Protein AF-A0A7X8VEH6-F1 (afdb_monomer)

Structure (mmCIF, N/CA/C/O backbone):
data_AF-A0A7X8VEH6-F1
#
_entry.id   AF-A0A7X8VEH6-F1
#
loop_
_atom_site.group_PDB
_atom_site.id
_atom_site.type_symbol
_atom_site.label_atom_id
_atom_site.label_alt_id
_atom_site.label_comp_id
_atom_site.label_asym_id
_atom_site.label_entity_id
_atom_site.label_seq_id
_atom_site.pdbx_PDB_ins_code
_atom_site.Cartn_x
_atom_site.Cartn_y
_atom_site.Cartn_z
_atom_site.occupancy
_atom_site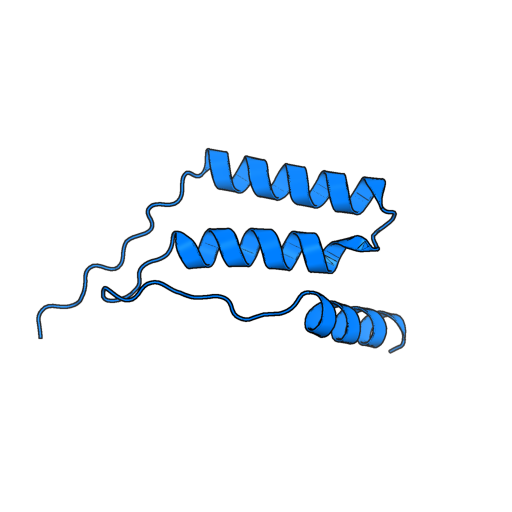.B_iso_or_equiv
_atom_site.auth_seq_id
_atom_site.auth_comp_id
_atom_site.auth_asym_id
_atom_site.auth_atom_id
_atom_site.pdbx_PDB_model_num
ATOM 1 N N . MET A 1 1 ? -29.551 -1.753 19.217 1.00 54.62 1 MET A N 1
ATOM 2 C CA . MET A 1 1 ? -28.461 -2.751 19.151 1.00 54.62 1 MET A CA 1
ATOM 3 C C . MET A 1 1 ? -27.192 -2.009 19.527 1.00 54.62 1 MET A C 1
ATOM 5 O O . MET A 1 1 ? -27.024 -0.923 18.983 1.00 54.62 1 MET A O 1
ATOM 9 N N . PRO A 1 2 ? -26.396 -2.470 20.506 1.00 52.69 2 PRO A N 1
ATOM 10 C CA . PRO A 1 2 ? -25.153 -1.784 20.854 1.00 52.69 2 PRO A CA 1
ATOM 11 C C . PRO A 1 2 ? -24.280 -1.777 19.595 1.00 52.69 2 PRO A C 1
ATOM 13 O O . PRO A 1 2 ? -24.090 -2.830 18.990 1.00 52.69 2 PRO A O 1
ATOM 16 N N . GLY A 1 3 ? -23.901 -0.584 19.130 1.00 60.44 3 GLY A N 1
ATOM 17 C CA . GLY A 1 3 ? -23.136 -0.418 17.895 1.00 60.44 3 GLY A CA 1
ATOM 18 C C . GLY A 1 3 ? -21.837 -1.200 18.001 1.00 60.44 3 GLY A C 1
ATOM 19 O O . GLY A 1 3 ? -21.157 -1.109 19.022 1.00 60.44 3 GLY A O 1
ATOM 20 N N . GLY A 1 4 ? -21.524 -2.018 16.998 1.00 66.12 4 GLY A N 1
ATOM 21 C CA . GLY A 1 4 ? -20.265 -2.734 16.978 1.00 66.12 4 GLY A CA 1
ATOM 22 C C . GLY A 1 4 ? -19.129 -1.720 16.954 1.00 66.12 4 GLY A C 1
ATOM 23 O O . GLY A 1 4 ? -19.067 -0.856 16.077 1.00 66.12 4 GLY A O 1
ATOM 24 N N . GLU A 1 5 ? -18.238 -1.815 17.935 1.00 72.44 5 GLU A N 1
ATOM 25 C CA . GLU A 1 5 ? -17.014 -1.024 17.980 1.00 72.44 5 GLU A CA 1
ATOM 26 C C . GLU A 1 5 ? -16.291 -1.179 16.633 1.00 72.44 5 GLU A C 1
ATOM 28 O O . GLU A 1 5 ? -15.985 -2.291 16.187 1.00 72.44 5 GLU A O 1
ATOM 33 N N . SER A 1 6 ? -16.092 -0.060 15.939 1.00 73.56 6 SER A N 1
ATOM 34 C CA . SER A 1 6 ? -15.304 -0.020 14.712 1.00 73.56 6 SER A CA 1
ATOM 35 C C . SER A 1 6 ? -13.896 0.381 15.105 1.00 73.56 6 SER A C 1
ATOM 37 O O . SER A 1 6 ? -13.680 1.498 15.569 1.00 73.56 6 SER A O 1
ATOM 39 N N . TYR A 1 7 ? -12.950 -0.539 14.962 1.00 77.31 7 TYR A N 1
ATOM 40 C CA . TYR A 1 7 ? -11.570 -0.319 15.360 1.00 77.31 7 TYR A CA 1
ATOM 41 C C . TYR A 1 7 ? -10.617 -0.749 14.251 1.00 77.31 7 TYR A C 1
ATOM 43 O O . TYR A 1 7 ? -10.871 -1.667 13.463 1.00 77.31 7 TYR A O 1
ATOM 51 N N . PHE A 1 8 ? -9.507 -0.030 14.182 1.00 79.50 8 PHE A N 1
ATOM 52 C CA . PHE A 1 8 ? -8.431 -0.287 13.250 1.00 79.50 8 PHE A CA 1
ATOM 53 C C . PHE A 1 8 ? -7.199 -0.689 14.056 1.00 79.50 8 PHE A C 1
ATOM 55 O O . PHE A 1 8 ? -6.593 0.143 14.723 1.00 79.50 8 PHE A O 1
ATOM 62 N N . ASP A 1 9 ? -6.839 -1.969 13.990 1.00 78.56 9 ASP A N 1
ATOM 63 C CA . ASP A 1 9 ? -5.681 -2.551 14.693 1.00 78.56 9 ASP A CA 1
ATOM 64 C C . ASP A 1 9 ? -4.390 -2.468 13.853 1.00 78.56 9 ASP A C 1
ATOM 66 O O . ASP A 1 9 ? -3.381 -3.116 14.136 1.00 78.56 9 ASP A O 1
ATOM 70 N N . GLY A 1 10 ? -4.415 -1.713 12.751 1.00 76.25 10 GLY A N 1
ATOM 71 C CA . GLY A 1 10 ? -3.292 -1.610 11.828 1.00 76.25 10 GLY A CA 1
ATOM 72 C C . GLY A 1 10 ? -2.189 -0.698 12.357 1.00 76.25 10 GLY A C 1
ATOM 73 O O . GLY A 1 10 ? -2.401 0.488 12.602 1.00 76.25 10 GLY A O 1
ATOM 74 N N . GLY A 1 11 ? -0.970 -1.230 12.462 1.00 83.31 11 GLY A N 1
ATOM 75 C CA . GLY A 1 11 ? 0.211 -0.433 12.781 1.00 83.31 11 GLY A CA 1
ATOM 76 C C . GLY A 1 11 ? 0.606 0.484 11.619 1.00 83.31 11 GLY A C 1
ATOM 77 O O . GLY A 1 11 ? 0.876 0.016 10.513 1.00 83.31 11 GLY A O 1
ATOM 78 N N . LEU A 1 12 ? 0.720 1.788 11.880 1.00 78.19 12 LEU A N 1
ATOM 79 C CA . LEU A 1 12 ? 1.100 2.808 10.888 1.00 78.19 12 LEU A CA 1
ATOM 80 C C . LEU A 1 12 ? 2.471 2.507 10.244 1.00 78.19 12 LEU A C 1
ATOM 82 O O . LEU A 1 12 ? 2.639 2.592 9.030 1.00 78.19 12 LEU A O 1
ATOM 86 N N . LEU A 1 13 ? 3.425 2.031 11.051 1.00 82.75 13 LEU A N 1
ATOM 87 C CA . LEU A 1 13 ? 4.744 1.544 10.617 1.00 82.75 13 LEU A CA 1
ATOM 88 C C . LEU A 1 13 ? 4.659 0.360 9.645 1.00 82.75 13 LEU A C 1
ATOM 90 O O . LEU A 1 13 ? 5.441 0.253 8.703 1.00 82.75 13 LEU A O 1
ATOM 94 N N . GLN A 1 14 ? 3.697 -0.528 9.870 1.00 81.94 14 GLN A N 1
ATOM 95 C CA . GLN A 1 14 ? 3.496 -1.722 9.062 1.00 81.94 14 GLN A CA 1
ATOM 96 C C . GLN A 1 14 ? 2.877 -1.351 7.708 1.00 81.94 14 GLN A C 1
ATOM 98 O O . GLN A 1 14 ? 3.304 -1.866 6.678 1.00 81.94 14 GLN A O 1
ATOM 103 N N . LEU A 1 15 ? 1.953 -0.384 7.701 1.00 82.25 15 LEU A N 1
ATOM 104 C CA . LEU A 1 15 ? 1.366 0.208 6.496 1.00 82.25 15 LEU A CA 1
ATOM 105 C C . LEU A 1 15 ? 2.442 0.887 5.632 1.00 82.25 15 LEU A C 1
ATOM 107 O O . LEU A 1 15 ? 2.520 0.645 4.428 1.00 82.25 15 LEU A O 1
ATOM 111 N N . ILE A 1 16 ? 3.337 1.656 6.262 1.00 85.19 16 ILE A N 1
ATOM 112 C CA . ILE A 1 16 ? 4.498 2.270 5.600 1.00 85.19 16 ILE A CA 1
ATOM 113 C C . ILE A 1 16 ? 5.425 1.193 5.017 1.00 85.19 16 ILE A C 1
ATOM 115 O O . ILE A 1 16 ? 5.820 1.298 3.857 1.00 85.19 16 ILE A O 1
ATOM 119 N N . GLY A 1 17 ? 5.725 0.131 5.771 1.00 86.75 17 GLY A N 1
ATOM 120 C CA . GLY A 1 17 ? 6.547 -0.985 5.296 1.00 86.75 17 GLY A CA 1
ATOM 121 C C . GLY A 1 17 ? 5.956 -1.684 4.068 1.00 86.75 17 GLY A C 1
ATOM 122 O O . GLY A 1 17 ? 6.659 -1.887 3.080 1.00 86.75 17 GLY A O 1
ATOM 123 N N . TRP A 1 18 ? 4.655 -1.991 4.085 1.00 84.38 18 TRP A N 1
ATOM 124 C CA . TRP A 1 18 ? 3.959 -2.587 2.938 1.00 84.38 18 TRP A CA 1
ATOM 125 C C . TRP A 1 18 ? 3.900 -1.653 1.730 1.0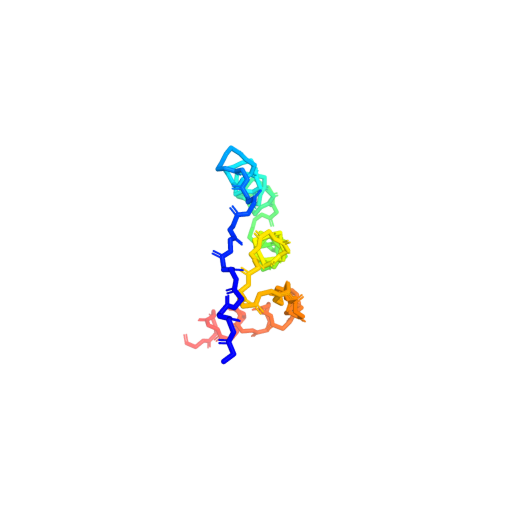0 84.38 18 TRP A C 1
ATOM 127 O O . TRP A 1 18 ? 4.054 -2.116 0.602 1.00 84.38 18 TRP A O 1
ATOM 137 N N . SER A 1 19 ? 3.720 -0.351 1.954 1.00 81.62 19 SER A N 1
ATOM 138 C CA . SER A 1 19 ? 3.715 0.654 0.890 1.00 81.62 19 SER A CA 1
ATOM 139 C C . SER A 1 19 ? 5.082 0.774 0.213 1.00 81.62 19 SER A C 1
ATOM 141 O O . SER A 1 19 ? 5.173 0.706 -1.012 1.00 81.62 19 SER A O 1
ATOM 143 N N . ILE A 1 20 ? 6.164 0.839 0.996 1.00 86.88 20 ILE A N 1
ATOM 144 C CA . ILE A 1 20 ? 7.540 0.869 0.479 1.00 86.88 20 ILE A CA 1
ATOM 145 C C . ILE A 1 20 ? 7.861 -0.424 -0.271 1.00 86.88 20 ILE A C 1
ATOM 147 O O . ILE A 1 20 ? 8.439 -0.373 -1.352 1.00 86.88 20 ILE A O 1
ATOM 151 N N . LEU A 1 21 ? 7.464 -1.580 0.262 1.00 86.12 21 LEU A N 1
ATOM 152 C CA . LEU A 1 21 ? 7.708 -2.872 -0.378 1.00 86.12 21 LEU A CA 1
ATOM 153 C C . LEU A 1 21 ? 6.929 -2.990 -1.694 1.00 86.12 21 LEU A C 1
ATOM 155 O O . LEU A 1 21 ? 7.490 -3.400 -2.706 1.00 86.12 21 LEU A O 1
ATOM 159 N N . GLY A 1 22 ? 5.669 -2.552 -1.712 1.00 84.19 22 GLY A N 1
ATOM 160 C CA . GLY A 1 22 ? 4.860 -2.475 -2.925 1.00 84.19 22 GLY A CA 1
ATOM 161 C C . GLY A 1 22 ? 5.451 -1.525 -3.969 1.00 84.19 22 GLY A C 1
ATOM 162 O O . GLY A 1 22 ? 5.523 -1.873 -5.149 1.00 84.19 22 GLY A O 1
ATOM 163 N N . PHE A 1 23 ? 5.941 -0.362 -3.541 1.00 81.25 23 PHE A N 1
ATOM 164 C CA . PHE A 1 23 ? 6.626 0.598 -4.403 1.00 81.25 23 PHE A CA 1
ATOM 165 C C . PHE A 1 23 ? 7.925 0.021 -4.974 1.00 81.25 23 PHE A C 1
ATOM 167 O O . PHE A 1 23 ? 8.145 0.079 -6.180 1.00 81.25 23 PHE A O 1
ATOM 174 N N . LEU A 1 24 ? 8.746 -0.611 -4.139 1.00 85.50 24 LEU A N 1
ATOM 175 C CA . LEU A 1 24 ? 10.017 -1.207 -4.539 1.00 85.50 24 LEU A CA 1
ATOM 176 C C . LEU A 1 24 ? 9.799 -2.351 -5.533 1.00 85.50 24 LEU A C 1
ATOM 178 O O . LEU A 1 24 ? 10.446 -2.383 -6.575 1.00 85.50 24 LEU A O 1
ATOM 182 N N . VAL A 1 25 ? 8.821 -3.227 -5.286 1.00 83.62 25 VAL A N 1
ATOM 183 C CA . VAL A 1 25 ? 8.422 -4.278 -6.237 1.00 83.62 25 VAL A CA 1
ATOM 184 C C . VAL A 1 25 ? 7.938 -3.673 -7.552 1.00 83.62 25 VAL A C 1
ATOM 186 O O . VAL A 1 25 ? 8.323 -4.150 -8.617 1.00 83.62 25 VAL A O 1
ATOM 189 N N . THR A 1 26 ? 7.133 -2.612 -7.501 1.00 81.94 26 THR A N 1
ATOM 190 C CA . THR A 1 26 ? 6.635 -1.922 -8.699 1.00 81.94 26 THR A CA 1
ATOM 191 C C . THR A 1 26 ? 7.781 -1.348 -9.529 1.00 81.94 26 THR A C 1
ATOM 193 O O . THR A 1 26 ? 7.839 -1.582 -10.733 1.00 81.94 26 THR A O 1
ATOM 196 N N . VAL A 1 27 ? 8.715 -0.637 -8.895 1.00 82.31 27 VAL A N 1
ATOM 197 C CA . VAL A 1 27 ? 9.866 -0.017 -9.566 1.00 82.31 27 VAL A CA 1
ATOM 198 C C . VAL A 1 27 ? 10.816 -1.083 -10.114 1.00 82.31 27 VAL A C 1
ATOM 200 O O . VAL A 1 27 ? 11.202 -1.011 -11.277 1.00 82.31 27 VAL A O 1
ATOM 203 N N . CYS A 1 28 ? 11.133 -2.118 -9.330 1.00 82.12 28 CYS A N 1
ATOM 204 C CA . CYS A 1 28 ? 12.002 -3.214 -9.766 1.00 82.12 28 CYS A CA 1
ATOM 205 C C . CYS A 1 28 ? 11.411 -4.038 -10.919 1.00 82.12 28 CYS A C 1
ATOM 207 O O . CYS A 1 28 ? 12.167 -4.605 -11.702 1.00 82.12 28 CYS A O 1
ATOM 209 N N . THR A 1 29 ? 10.082 -4.114 -11.041 1.00 78.56 29 THR A N 1
ATOM 210 C CA . THR A 1 29 ? 9.399 -4.854 -12.119 1.00 78.56 29 THR A CA 1
ATOM 211 C C . THR A 1 29 ? 8.969 -3.968 -13.289 1.00 78.56 29 THR A C 1
ATOM 213 O O . THR A 1 29 ? 8.185 -4.419 -14.123 1.00 78.56 29 THR A O 1
ATOM 216 N N . PHE A 1 30 ? 9.452 -2.719 -13.373 1.00 78.25 30 PHE A N 1
ATOM 217 C CA . PHE A 1 30 ? 9.053 -1.756 -14.412 1.00 78.25 30 PHE A CA 1
ATOM 218 C C . PHE A 1 30 ? 7.524 -1.570 -14.513 1.00 78.25 30 PHE A C 1
ATOM 220 O O . PHE A 1 30 ? 6.961 -1.436 -15.595 1.00 78.25 30 PHE A O 1
ATOM 227 N N . GLY A 1 31 ? 6.823 -1.588 -13.377 1.00 71.00 31 GLY A N 1
ATOM 228 C CA . GLY A 1 31 ? 5.377 -1.362 -13.307 1.00 71.00 31 GLY A CA 1
ATOM 229 C C . GLY A 1 31 ? 4.507 -2.593 -13.576 1.00 71.00 31 GLY A C 1
ATOM 230 O O . GLY A 1 31 ? 3.306 -2.538 -13.322 1.00 71.00 31 GLY A O 1
ATOM 231 N N . ILE A 1 32 ? 5.081 -3.725 -13.997 1.00 71.69 32 ILE A N 1
ATOM 232 C CA . ILE A 1 32 ? 4.324 -4.946 -14.333 1.00 71.69 32 ILE A CA 1
ATOM 233 C C . ILE A 1 32 ? 3.571 -5.494 -13.110 1.00 71.69 32 ILE A C 1
ATOM 235 O O . ILE A 1 32 ? 2.424 -5.926 -13.220 1.00 71.69 32 ILE A O 1
ATOM 239 N N . CYS A 1 33 ? 4.176 -5.432 -11.921 1.00 77.88 33 CYS A N 1
ATOM 240 C CA . CYS A 1 33 ? 3.560 -5.927 -10.686 1.00 77.88 33 CYS A CA 1
ATOM 241 C C . CYS A 1 33 ? 2.829 -4.845 -9.872 1.00 77.88 33 CYS A C 1
ATOM 243 O O . CYS A 1 33 ? 2.430 -5.110 -8.736 1.00 77.88 33 CYS A O 1
ATOM 245 N N . TYR A 1 34 ? 2.603 -3.651 -10.428 1.00 77.25 34 TYR A N 1
ATOM 246 C CA . TYR A 1 34 ? 1.876 -2.571 -9.751 1.00 77.25 34 TYR A CA 1
ATOM 247 C C . TYR A 1 34 ? 0.497 -2.985 -9.192 1.00 77.25 34 TYR A C 1
ATOM 249 O O . TYR A 1 34 ? 0.254 -2.795 -7.996 1.00 77.25 34 TYR A O 1
ATOM 257 N N . PRO A 1 35 ? -0.406 -3.617 -9.973 1.00 78.88 35 PRO A N 1
ATOM 258 C CA . PRO A 1 35 ? -1.714 -4.017 -9.449 1.00 78.88 35 PRO A CA 1
ATOM 259 C C . PRO A 1 35 ? -1.621 -5.108 -8.379 1.00 78.88 35 PRO A C 1
ATOM 261 O O . PRO A 1 35 ? -2.472 -5.185 -7.494 1.00 78.88 35 PRO A O 1
ATOM 264 N N . TRP A 1 36 ? -0.575 -5.936 -8.418 1.00 80.25 36 TRP A N 1
ATOM 265 C CA . TRP A 1 36 ? -0.329 -6.941 -7.390 1.00 80.25 36 TRP A CA 1
ATOM 266 C C . TRP A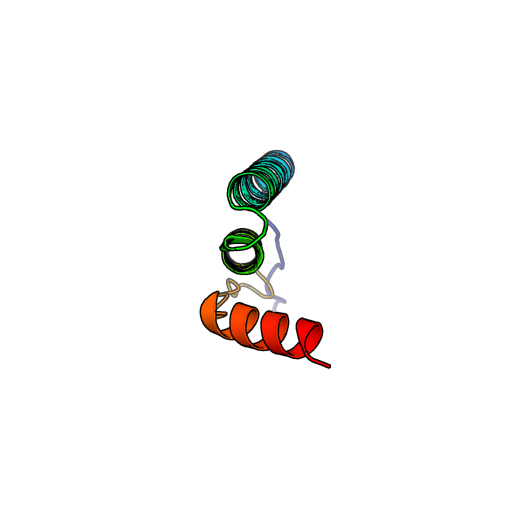 1 36 ? 0.095 -6.304 -6.064 1.00 80.25 36 TRP A C 1
ATOM 268 O O . TRP A 1 36 ? -0.453 -6.659 -5.018 1.00 80.25 36 TRP A O 1
ATOM 278 N N . ALA A 1 37 ? 0.993 -5.314 -6.110 1.00 83.50 37 ALA A N 1
ATOM 279 C CA . ALA A 1 37 ? 1.398 -4.533 -4.944 1.00 83.50 37 ALA A CA 1
ATOM 280 C C . ALA A 1 37 ? 0.202 -3.807 -4.299 1.00 83.50 37 ALA A C 1
ATOM 282 O O . ALA A 1 37 ? 0.009 -3.896 -3.086 1.00 83.50 37 ALA A O 1
ATOM 283 N N . ILE A 1 38 ? -0.656 -3.174 -5.106 1.00 81.88 38 ILE A N 1
ATOM 284 C CA . ILE A 1 38 ? -1.881 -2.516 -4.626 1.00 81.88 38 ILE A CA 1
ATOM 285 C C . ILE A 1 38 ? -2.818 -3.517 -3.953 1.00 81.88 38 ILE A C 1
ATOM 287 O O . ILE A 1 38 ? -3.220 -3.305 -2.809 1.00 81.88 38 ILE A O 1
ATOM 291 N N . CYS A 1 39 ? -3.154 -4.624 -4.623 1.00 84.06 39 CYS A N 1
ATOM 292 C CA . CYS A 1 39 ? -4.044 -5.627 -4.039 1.00 84.06 39 CYS A CA 1
ATOM 293 C C . CYS A 1 39 ? -3.490 -6.185 -2.724 1.00 84.06 39 CYS A C 1
ATOM 295 O O . CYS A 1 39 ? -4.263 -6.502 -1.823 1.00 84.06 39 CYS A O 1
ATOM 297 N N . MET A 1 40 ? -2.168 -6.289 -2.582 1.00 83.12 40 MET A N 1
ATOM 298 C CA . MET A 1 40 ? -1.539 -6.738 -1.346 1.00 83.12 40 MET A CA 1
ATOM 299 C C . MET A 1 40 ? -1.711 -5.737 -0.196 1.00 83.12 40 MET A C 1
ATOM 301 O O . MET A 1 40 ? -2.116 -6.153 0.892 1.00 83.12 40 MET A O 1
ATOM 305 N N . ILE A 1 41 ? -1.468 -4.444 -0.442 1.00 84.12 41 ILE A N 1
ATOM 306 C CA . ILE A 1 41 ? -1.634 -3.366 0.550 1.00 84.12 41 ILE A CA 1
ATOM 307 C C . ILE A 1 41 ? -3.100 -3.271 0.987 1.00 84.12 41 ILE A C 1
ATOM 309 O O . ILE A 1 41 ? -3.392 -3.377 2.176 1.00 84.12 41 ILE A O 1
ATOM 313 N N . TYR A 1 42 ? -4.035 -3.206 0.034 1.00 82.88 42 TYR A N 1
ATOM 314 C CA . TYR A 1 42 ? -5.474 -3.142 0.325 1.00 82.88 42 TYR A CA 1
ATOM 315 C C . TYR A 1 42 ? -5.977 -4.379 1.075 1.00 82.88 42 TYR A C 1
ATOM 317 O O . TYR A 1 42 ? -6.808 -4.287 1.977 1.00 82.88 42 TYR A O 1
ATOM 325 N N . ARG A 1 43 ? -5.455 -5.567 0.752 1.00 83.81 43 ARG A N 1
ATOM 326 C CA . ARG A 1 43 ? -5.796 -6.799 1.473 1.00 83.81 43 ARG A CA 1
ATOM 327 C C . ARG A 1 43 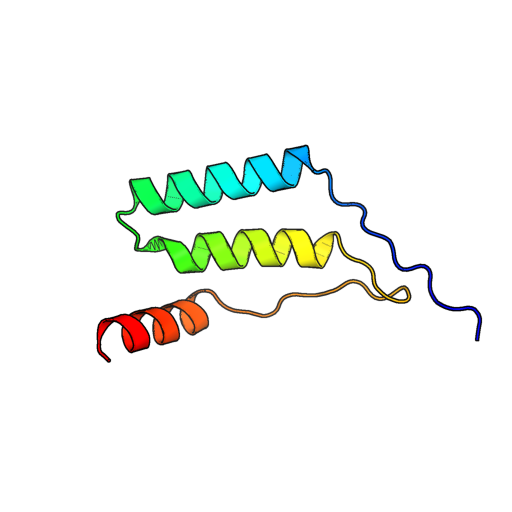? -5.218 -6.828 2.885 1.00 83.81 43 ARG A C 1
ATOM 329 O O . ARG A 1 43 ? -5.775 -7.500 3.757 1.00 83.81 43 ARG A O 1
ATOM 336 N N . TRP A 1 44 ? -4.080 -6.182 3.115 1.00 84.88 44 TRP A N 1
ATOM 337 C CA . TRP A 1 44 ? -3.529 -6.013 4.455 1.00 84.88 44 TRP A CA 1
ATOM 338 C C . TRP A 1 44 ? -4.379 -5.025 5.265 1.00 84.88 44 TRP A C 1
ATOM 340 O O . TRP A 1 44 ? -4.797 -5.374 6.368 1.00 84.88 44 TRP A O 1
ATOM 350 N N . GLU A 1 45 ? -4.731 -3.877 4.689 1.00 83.38 45 GLU A N 1
ATOM 351 C CA . GLU A 1 45 ? -5.552 -2.837 5.320 1.00 83.38 45 GLU A CA 1
ATOM 352 C C . GLU A 1 45 ? -6.959 -3.340 5.668 1.00 83.38 45 GLU A C 1
ATOM 354 O O . GLU A 1 45 ? -7.384 -3.244 6.820 1.00 83.38 45 GLU A O 1
ATOM 359 N N . ALA A 1 46 ? -7.642 -4.000 4.727 1.00 84.12 46 ALA A N 1
ATOM 360 C CA . ALA A 1 46 ? -8.954 -4.603 4.967 1.00 84.12 46 ALA A CA 1
ATOM 361 C C . ALA A 1 46 ? -8.912 -5.606 6.132 1.00 84.12 46 ALA A C 1
ATOM 363 O O . ALA A 1 46 ? -9.794 -5.620 6.983 1.00 84.12 46 ALA A O 1
ATOM 364 N N . ARG A 1 47 ? -7.839 -6.399 6.244 1.00 80.81 47 ARG A N 1
ATOM 365 C CA . ARG A 1 47 ? -7.680 -7.347 7.356 1.00 80.81 47 ARG A CA 1
ATOM 366 C C . ARG A 1 47 ? -7.425 -6.681 8.705 1.00 80.81 47 ARG A C 1
ATOM 368 O O . ARG A 1 47 ? -7.668 -7.339 9.714 1.00 80.81 47 ARG A O 1
ATOM 375 N N . HIS A 1 48 ? -6.936 -5.450 8.748 1.00 82.69 48 HIS A N 1
ATOM 376 C CA . HIS A 1 48 ? -6.722 -4.712 9.999 1.00 82.69 48 HIS A CA 1
ATOM 377 C C . HIS A 1 48 ? -7.855 -3.731 10.307 1.00 82.69 48 HIS A C 1
ATOM 379 O O . HIS A 1 48 ? -7.832 -3.084 11.349 1.00 82.69 48 HIS A O 1
ATOM 385 N N . THR A 1 49 ? -8.868 -3.669 9.441 1.00 82.06 49 THR A N 1
ATOM 386 C CA . THR A 1 49 ? -10.051 -2.834 9.624 1.00 82.06 49 THR A CA 1
ATOM 387 C C . THR A 1 49 ? -11.238 -3.700 10.038 1.00 82.06 49 THR A C 1
ATOM 389 O O . THR A 1 49 ? -11.673 -4.590 9.296 1.00 82.06 49 THR A O 1
ATOM 392 N N . VAL A 1 50 ? -11.776 -3.442 11.227 1.00 80.62 50 VAL A N 1
ATOM 393 C CA . VAL A 1 50 ? -13.021 -4.041 11.715 1.00 80.62 50 VAL A CA 1
ATOM 394 C C . VAL A 1 50 ? -14.060 -2.932 11.793 1.00 80.62 50 VAL A C 1
ATOM 396 O O . VAL A 1 50 ? -13.872 -1.950 12.503 1.00 80.62 50 VAL A O 1
ATOM 399 N N . ILE A 1 51 ? -15.149 -3.077 11.042 1.00 80.12 51 ILE A N 1
ATOM 400 C CA . ILE A 1 51 ? -16.264 -2.126 11.039 1.00 80.12 51 ILE A CA 1
ATOM 401 C C . ILE A 1 51 ? -17.473 -2.851 11.606 1.00 80.12 51 ILE A C 1
ATOM 403 O O . ILE A 1 51 ? -17.846 -3.908 11.097 1.00 80.12 51 ILE A O 1
ATOM 407 N N . ASP A 1 52 ? -18.079 -2.294 12.652 1.00 81.56 52 ASP A N 1
ATOM 408 C CA . ASP A 1 52 ? -19.286 -2.850 13.277 1.00 81.56 52 ASP A CA 1
ATOM 409 C C . ASP A 1 52 ? -19.109 -4.328 13.698 1.00 81.56 52 ASP A C 1
ATOM 411 O O . ASP A 1 52 ? -19.950 -5.191 13.444 1.00 81.56 52 ASP A O 1
ATOM 415 N N . GLY A 1 53 ? -17.937 -4.663 14.259 1.00 75.75 53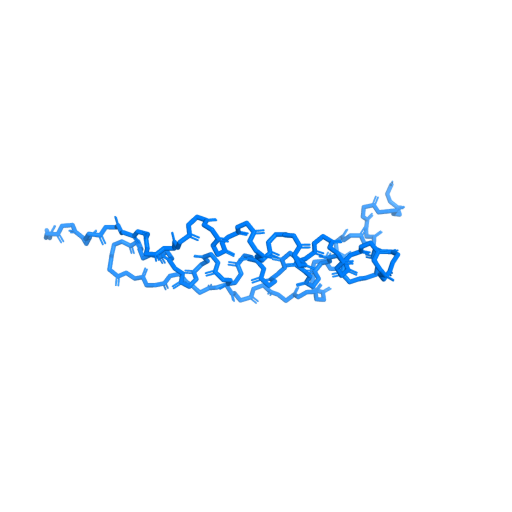 GLY A N 1
ATOM 416 C CA . GLY A 1 53 ? -17.568 -6.036 14.634 1.00 75.75 53 GLY A CA 1
ATOM 417 C C . GLY A 1 53 ? -17.331 -7.004 13.461 1.00 75.75 53 GLY A C 1
ATOM 418 O O . GLY A 1 53 ? -17.041 -8.181 13.685 1.00 75.75 53 GLY A O 1
ATOM 419 N N . LYS A 1 54 ? -17.418 -6.547 12.204 1.00 78.50 54 LYS A N 1
ATOM 420 C CA . LYS A 1 54 ? -17.161 -7.354 11.003 1.00 78.50 54 LYS A CA 1
ATOM 421 C C . LYS A 1 54 ? -15.806 -7.002 10.408 1.00 78.50 54 LYS A C 1
ATOM 423 O O . LYS A 1 54 ? -15.509 -5.849 10.101 1.00 78.50 54 LYS A O 1
ATOM 428 N N . ARG A 1 55 ? -14.977 -8.024 10.206 1.00 77.25 55 ARG A N 1
ATOM 429 C CA . ARG A 1 55 ? -13.662 -7.870 9.581 1.00 77.25 55 ARG A CA 1
ATOM 430 C C . ARG A 1 55 ? -13.824 -7.690 8.077 1.00 77.25 55 ARG A C 1
ATOM 432 O O . ARG A 1 55 ? -14.435 -8.538 7.422 1.00 77.25 55 ARG A O 1
ATOM 439 N N . LEU A 1 56 ? -13.266 -6.615 7.527 1.00 80.56 56 LEU A N 1
ATOM 440 C CA . LEU A 1 56 ? -13.302 -6.399 6.086 1.00 80.56 56 LEU A CA 1
ATOM 441 C C . LEU A 1 56 ? -12.445 -7.457 5.375 1.00 80.56 56 LEU A C 1
ATOM 443 O O . LEU A 1 56 ? -11.325 -7.784 5.775 1.00 80.56 56 LEU A O 1
ATOM 447 N N . ARG A 1 57 ? -12.984 -8.018 4.292 1.00 77.06 57 ARG A N 1
ATOM 448 C CA . ARG A 1 57 ? -12.264 -8.950 3.423 1.00 77.06 57 ARG A CA 1
ATOM 449 C C . ARG A 1 57 ? -12.199 -8.358 2.029 1.00 77.06 57 ARG A C 1
ATOM 451 O O . ARG A 1 57 ? -13.220 -8.110 1.401 1.00 77.06 57 ARG A O 1
ATOM 458 N N . PHE A 1 58 ? -10.979 -8.155 1.552 1.00 80.19 58 PHE A N 1
ATOM 459 C CA . PHE A 1 58 ? -10.740 -7.762 0.175 1.00 80.19 58 PHE A CA 1
ATOM 460 C C . PHE A 1 58 ? -10.682 -9.016 -0.707 1.00 80.19 58 PHE A C 1
ATOM 462 O O . PHE A 1 58 ? -9.791 -9.851 -0.527 1.00 80.19 58 PHE A O 1
ATOM 469 N N . ASP A 1 59 ? -11.638 -9.145 -1.629 1.00 77.12 59 ASP A N 1
ATOM 470 C CA . ASP A 1 59 ? -11.702 -10.211 -2.648 1.00 77.12 59 ASP A CA 1
ATOM 471 C C . ASP A 1 59 ? -11.168 -9.746 -4.020 1.00 77.12 59 ASP A C 1
ATOM 473 O O . ASP A 1 59 ? -11.192 -10.471 -5.011 1.00 77.12 59 ASP A O 1
ATOM 477 N N . GLY A 1 60 ? -10.658 -8.511 -4.098 1.00 72.69 60 GLY A N 1
ATOM 478 C CA . GLY A 1 60 ? -10.115 -7.968 -5.337 1.00 72.69 60 GLY A CA 1
ATOM 479 C C . GLY A 1 60 ? -8.889 -8.752 -5.810 1.00 72.69 60 GLY A C 1
ATOM 480 O O . GLY A 1 60 ? -7.921 -8.949 -5.071 1.00 72.69 60 GLY A O 1
ATOM 481 N N . THR A 1 61 ? -8.927 -9.194 -7.065 1.00 76.81 61 THR A N 1
ATOM 482 C CA . THR A 1 61 ? -7.833 -9.926 -7.709 1.00 76.81 61 THR A CA 1
ATOM 483 C C . THR A 1 61 ? -6.930 -8.964 -8.475 1.00 76.81 61 THR A C 1
ATOM 485 O O . THR A 1 61 ? -7.414 -8.142 -9.254 1.00 76.81 61 THR A O 1
ATOM 488 N N . ALA A 1 62 ? -5.612 -9.129 -8.337 1.00 74.75 62 ALA A N 1
ATOM 489 C CA . ALA A 1 62 ? -4.620 -8.338 -9.074 1.00 74.75 62 ALA A CA 1
ATOM 490 C C . ALA A 1 62 ? -4.843 -8.378 -10.598 1.00 74.75 62 ALA A C 1
ATOM 492 O O . ALA A 1 62 ? -4.623 -7.388 -11.286 1.00 74.75 62 ALA A O 1
ATOM 493 N N . TRP A 1 63 ? -5.351 -9.502 -11.114 1.00 70.31 63 TRP A N 1
ATOM 494 C CA . TRP A 1 63 ? -5.659 -9.687 -12.532 1.00 70.31 63 TRP A CA 1
ATOM 495 C C . TRP A 1 63 ? -6.818 -8.809 -13.029 1.00 70.31 63 TRP A C 1
ATOM 497 O O . TRP A 1 63 ? -6.760 -8.268 -14.131 1.00 70.31 63 TRP A O 1
ATOM 507 N N . GLY A 1 64 ? -7.848 -8.609 -12.199 1.00 75.81 64 GLY A N 1
ATOM 508 C CA . GLY A 1 64 ? -8.959 -7.708 -12.521 1.00 75.81 64 GLY A CA 1
ATOM 509 C C . GLY A 1 64 ? -8.510 -6.247 -12.562 1.00 75.81 64 GLY A C 1
ATOM 510 O O . GLY A 1 64 ? -8.877 -5.505 -13.473 1.00 75.81 64 GLY A O 1
ATOM 511 N N . LEU A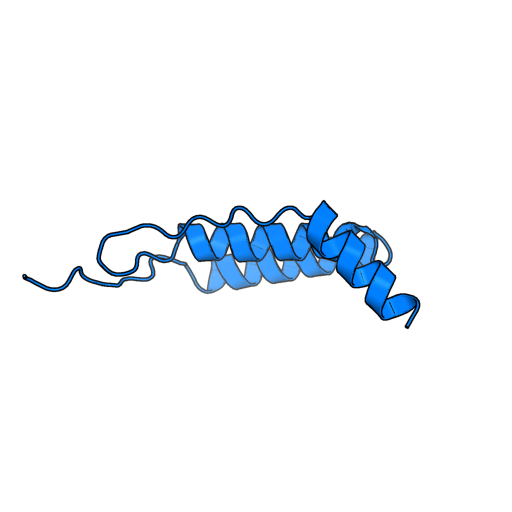 1 65 ? -7.642 -5.856 -11.622 1.00 78.44 65 LEU A N 1
ATOM 512 C CA . LEU A 1 65 ? -7.033 -4.526 -11.603 1.00 78.44 65 LEU A CA 1
ATOM 513 C C . LEU A 1 65 ? -6.088 -4.310 -12.798 1.00 78.44 65 LEU A C 1
ATOM 515 O O . LEU A 1 65 ? -6.079 -3.233 -13.384 1.00 78.44 65 LEU A O 1
ATOM 519 N N . PHE A 1 66 ? -5.330 -5.336 -13.196 1.00 78.94 66 PHE A N 1
ATOM 520 C CA . PHE A 1 66 ? -4.447 -5.287 -14.365 1.00 78.94 66 PHE A CA 1
ATOM 521 C C . PHE A 1 66 ? -5.227 -5.089 -15.673 1.00 78.94 66 PHE A C 1
ATOM 523 O O . PHE A 1 66 ? -4.829 -4.284 -16.510 1.00 78.94 66 PHE A O 1
ATOM 530 N N . GLY A 1 67 ? -6.384 -5.744 -15.824 1.00 77.56 67 GLY A N 1
ATOM 531 C CA . GLY A 1 67 ? -7.271 -5.529 -16.972 1.00 77.56 67 GLY A CA 1
ATOM 532 C C . GLY A 1 67 ? -7.810 -4.095 -17.064 1.00 77.56 67 GLY A C 1
ATOM 533 O O . GLY A 1 67 ? -7.906 -3.544 -18.161 1.00 77.56 67 GLY A O 1
ATOM 534 N N . LEU A 1 68 ? -8.117 -3.463 -15.924 1.00 78.88 68 LEU A N 1
ATOM 535 C CA . LEU A 1 68 ? -8.463 -2.037 -15.866 1.00 78.88 68 LEU A CA 1
ATOM 536 C 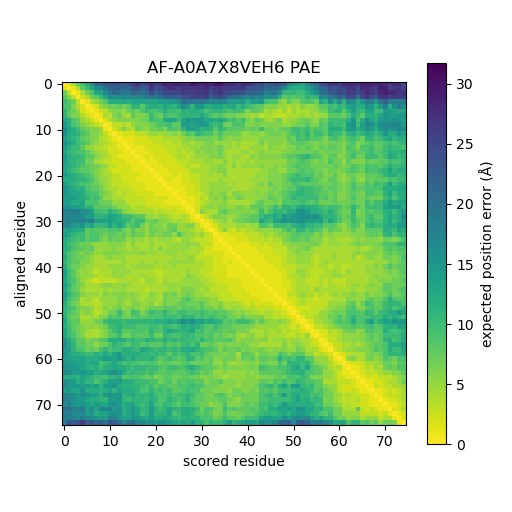C . LEU A 1 68 ? -7.260 -1.155 -16.211 1.00 78.88 68 LEU A C 1
ATOM 538 O O . LEU A 1 68 ? -7.405 -0.210 -16.976 1.00 78.88 68 LEU A O 1
ATOM 542 N N . TRP A 1 69 ? -6.075 -1.486 -15.704 1.00 72.25 69 TRP A N 1
ATOM 543 C CA . TRP A 1 69 ? -4.851 -0.727 -15.952 1.00 72.25 69 TRP A CA 1
ATOM 544 C C . TRP A 1 69 ? -4.465 -0.705 -17.438 1.00 72.25 69 TRP A C 1
ATOM 546 O O . TRP A 1 69 ? -4.197 0.362 -17.983 1.00 72.25 69 TRP A O 1
ATOM 556 N N . ILE A 1 70 ? -4.553 -1.848 -18.130 1.00 75.94 70 ILE A N 1
ATOM 557 C CA . ILE A 1 70 ? -4.377 -1.913 -19.591 1.00 75.94 70 ILE A CA 1
ATOM 558 C C . ILE A 1 70 ? -5.436 -1.073 -20.303 1.00 75.94 70 ILE A C 1
ATOM 560 O O . ILE A 1 70 ? -5.103 -0.335 -21.222 1.00 75.94 70 ILE A O 1
ATOM 564 N N . LYS A 1 71 ? -6.704 -1.149 -19.874 1.00 77.69 71 LYS A N 1
ATOM 565 C CA . LYS A 1 71 ? -7.784 -0.335 -20.450 1.00 77.69 71 LYS A CA 1
ATOM 566 C C . LYS A 1 71 ? -7.480 1.159 -20.387 1.00 77.69 71 LYS A C 1
ATOM 568 O O . LYS A 1 71 ? -7.741 1.849 -21.356 1.00 77.69 71 LYS A O 1
ATOM 573 N N . TRP A 1 72 ? -6.936 1.638 -19.271 1.00 75.00 72 TRP A N 1
ATOM 574 C CA . TRP A 1 72 ? -6.550 3.041 -19.103 1.00 75.00 72 TRP A CA 1
ATOM 575 C C . TRP A 1 72 ? -5.329 3.423 -19.940 1.00 75.00 72 TRP A C 1
ATOM 577 O O . TRP A 1 72 ? -5.221 4.566 -20.356 1.00 75.00 72 TRP A O 1
ATOM 587 N N . PHE A 1 73 ? -4.420 2.482 -20.196 1.00 73.00 73 PHE A N 1
ATOM 588 C CA . PHE A 1 73 ? -3.257 2.717 -21.053 1.00 73.00 73 PHE A CA 1
ATOM 589 C C . PHE A 1 73 ? -3.618 2.784 -22.549 1.00 73.00 73 PHE A C 1
ATOM 591 O O .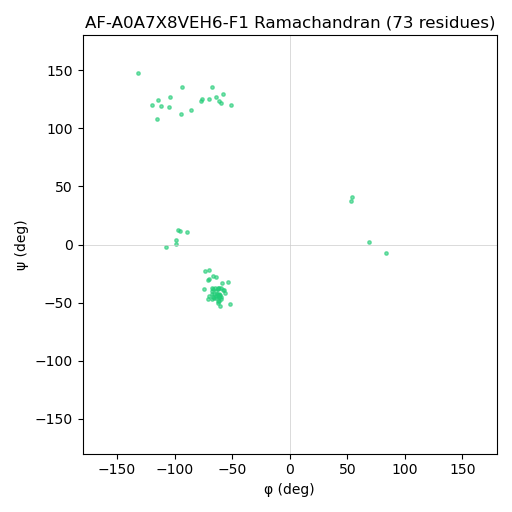 PHE A 1 73 ? -2.860 3.331 -23.343 1.00 73.00 73 PHE A O 1
ATOM 598 N N . LEU A 1 74 ? -4.751 2.192 -22.937 1.00 74.50 74 LEU A N 1
ATOM 599 C CA . LEU A 1 74 ? -5.199 2.037 -24.326 1.00 74.50 74 LEU A CA 1
ATOM 600 C C . LEU A 1 74 ? -6.377 2.960 -24.700 1.00 74.50 74 LEU A C 1
ATOM 602 O O . LEU A 1 74 ? -6.833 2.899 -25.842 1.00 74.50 74 LEU A O 1
ATOM 606 N N . LEU A 1 75 ? -6.885 3.753 -23.746 1.00 70.50 75 LEU A N 1
ATOM 607 C CA . LEU A 1 75 ? -7.955 4.744 -23.931 1.00 70.50 75 LEU A CA 1
ATOM 608 C C . LEU A 1 75 ? -7.377 6.138 -24.201 1.00 70.50 75 LEU A C 1
ATOM 610 O O . LEU A 1 75 ? -6.361 6.484 -23.560 1.00 70.50 75 LEU A O 1
#

Foldseek 3Di:
DPFQDKDFQDDPVVLVVLLVVLVVVCVVVVNPCNLVSVLVSVQVRQQRTQGRNRRGGDPDDSVVVVVVVVVVVVD

Secondary structure (DSSP, 8-state):
-PPPP-EE---HHHHHHHHHHHHHHHHHTTTTTHHHHHHHHHHHHHHHEEETTEE------HHHHHHHHHHHH--

Radius of gyration: 15.17 Å; Cα contacts (8 Å, |Δi|>4): 75; chains: 1; bounding box: 40×15×45 Å

Sequence (75 aa):
MPGGESYFDGGLLQLIGWSILGFLVTVCTFGICYPWAICMIYRWEARHTVIDGKRLRFDGTAWGLFGLWIKWFLL

Solvent-accessible surface area (backbone atoms only — not comparable to full-atom values): 4140 Å² total; per-residue (Å²): 127,87,76,42,68,63,49,68,78,61,55,67,71,55,54,51,50,45,50,51,51,26,48,50,49,13,62,77,48,75,51,74,42,37,39,48,30,50,4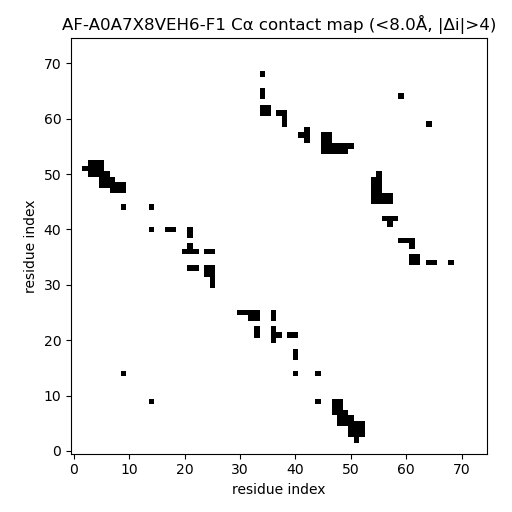0,51,44,51,38,51,50,25,64,29,31,27,53,57,70,40,70,40,77,62,82,73,51,36,67,62,48,41,56,51,52,52,50,61,74,75,100

pLDDT: mean 78.38, std 6.36, range [52.69, 86.88]

Mean predicted aligned error: 7.89 Å